Protein AF-A0A833Y3B6-F1 (afdb_monomer_lite)

Foldseek 3Di:
DDDPLCVQQVDDDPNNVVVLVVLVVVLVVQLVVLVVDPDPVSSVLSNLLSLLVNLVVVCSNCVVQVVPADPPDDGPTDDDDPSNVNSNVVNVVVVVVVVVVVVVVVVVVVVVD

Organism: NCBI:txid89673

Sequence (113 aa):
MHFDEKSMFAGDKKGAKSLKEEFRLHFKNISRIMDCVGCDKCRLWGKLQTQGLGTALKILFSEKEIQKLPENSPSKGFQLTRQEIVALLNAFGRLSTSIRELQNFKVLLQHSR

InterPro domains:
  IPR007266 Endoplasmic reticulum oxidoreductin 1 [PF04137] (2-101)
  IPR007266 Endoplasmic reticulum oxidoreductin 1 [PTHR12613] (1-112)
  IPR037192 ERO1-like superfamily [SSF110019] (1-110)

Structure (mmCIF, N/CA/C/O backbone):
data_AF-A0A833Y3B6-F1
#
_entry.id   AF-A0A833Y3B6-F1
#
loop_
_atom_site.group_PDB
_atom_site.id
_atom_site.type_symbol
_atom_site.label_atom_id
_atom_site.label_alt_id
_atom_site.label_comp_id
_atom_site.label_asym_id
_atom_site.label_entity_id
_atom_site.label_seq_id
_atom_site.pdbx_PDB_ins_code
_atom_site.Cartn_x
_atom_site.Cartn_y
_atom_site.Cartn_z
_atom_site.occupancy
_atom_site.B_iso_or_equiv
_atom_site.auth_seq_id
_atom_site.auth_comp_id
_atom_site.auth_asym_id
_atom_site.auth_atom_id
_atom_site.pdbx_PDB_model_num
ATOM 1 N N . MET A 1 1 ? -1.365 24.582 -1.065 1.00 43.25 1 MET A N 1
ATOM 2 C CA . MET A 1 1 ? -0.170 23.890 -1.591 1.00 43.25 1 MET A CA 1
ATOM 3 C C . MET A 1 1 ? -0.656 22.725 -2.430 1.00 43.25 1 MET A C 1
ATOM 5 O O . MET A 1 1 ? -1.119 21.746 -1.862 1.00 43.25 1 MET A O 1
ATOM 9 N N . HIS A 1 2 ? -0.669 22.867 -3.753 1.00 51.78 2 HIS A N 1
ATOM 10 C CA . HIS A 1 2 ? -0.998 21.753 -4.641 1.00 51.78 2 HIS A CA 1
ATOM 11 C C . HIS A 1 2 ? 0.279 20.950 -4.880 1.00 51.78 2 HIS A C 1
ATOM 13 O O . HIS A 1 2 ? 1.296 21.512 -5.275 1.00 51.78 2 HIS A O 1
ATOM 19 N N . PHE A 1 3 ? 0.237 19.664 -4.550 1.00 58.88 3 PHE A N 1
ATOM 20 C CA . PHE A 1 3 ? 1.316 18.731 -4.838 1.00 58.88 3 PHE A CA 1
ATOM 21 C C . PHE A 1 3 ? 1.347 18.483 -6.352 1.00 58.88 3 PHE A C 1
ATOM 23 O O . PHE A 1 3 ? 0.350 18.035 -6.914 1.00 58.88 3 PHE A O 1
ATOM 30 N N . ASP A 1 4 ? 2.454 18.821 -7.019 1.00 65.00 4 ASP A N 1
ATOM 31 C CA . ASP A 1 4 ? 2.618 18.556 -8.451 1.00 65.00 4 ASP A CA 1
ATOM 32 C C . ASP A 1 4 ? 3.138 17.129 -8.660 1.00 65.00 4 ASP A C 1
ATOM 34 O O . ASP A 1 4 ? 4.344 16.872 -8.737 1.00 65.00 4 ASP A O 1
ATOM 38 N N . GLU A 1 5 ? 2.194 16.192 -8.739 1.00 63.94 5 GLU A N 1
ATOM 39 C CA . GLU A 1 5 ? 2.414 14.761 -8.975 1.00 63.94 5 GLU A CA 1
ATOM 40 C C . GLU A 1 5 ? 3.259 14.507 -10.229 1.00 63.94 5 GLU A C 1
ATOM 42 O O . GLU A 1 5 ? 4.079 13.584 -10.260 1.00 63.94 5 GLU A O 1
ATOM 47 N N . LYS A 1 6 ? 3.129 15.363 -11.252 1.00 65.44 6 LYS A N 1
ATOM 48 C CA . LYS A 1 6 ? 3.894 15.221 -12.491 1.00 65.44 6 LYS A CA 1
ATOM 49 C C . LYS A 1 6 ? 5.373 15.489 -12.248 1.00 65.44 6 LYS A C 1
ATOM 51 O O . LYS A 1 6 ? 6.195 14.786 -12.811 1.00 65.44 6 LYS A O 1
ATOM 56 N N . SER A 1 7 ? 5.747 16.408 -11.364 1.00 63.12 7 SER A N 1
ATOM 57 C CA . SER A 1 7 ? 7.167 16.666 -11.077 1.00 63.12 7 SER A CA 1
ATOM 58 C C . SER A 1 7 ? 7.876 15.478 -10.403 1.00 63.12 7 SER A C 1
ATOM 60 O O . SER A 1 7 ? 9.056 15.237 -10.657 1.00 63.12 7 SER A O 1
ATOM 62 N N . MET A 1 8 ? 7.155 14.704 -9.578 1.00 67.12 8 MET A N 1
ATOM 63 C CA . MET A 1 8 ? 7.730 13.591 -8.816 1.00 67.12 8 MET A CA 1
ATOM 64 C C . MET A 1 8 ? 7.690 12.262 -9.586 1.00 67.12 8 MET A C 1
ATOM 66 O O . MET A 1 8 ? 8.625 11.464 -9.479 1.00 67.12 8 MET A O 1
ATOM 70 N N . PHE A 1 9 ? 6.631 12.025 -10.372 1.00 70.56 9 PHE A N 1
ATOM 71 C CA . PHE A 1 9 ? 6.400 10.754 -11.069 1.00 70.56 9 PHE A CA 1
ATOM 72 C C . PHE A 1 9 ? 6.624 10.817 -12.593 1.00 70.56 9 PHE A C 1
ATOM 74 O O . PHE A 1 9 ? 6.869 9.770 -13.202 1.00 70.56 9 PHE A O 1
ATOM 81 N N . ALA A 1 10 ? 6.626 11.999 -13.232 1.00 62.31 10 ALA A N 1
ATOM 82 C CA . ALA A 1 10 ? 6.959 12.113 -14.655 1.00 62.31 10 ALA A CA 1
ATOM 83 C C . ALA A 1 10 ? 8.462 11.885 -14.836 1.00 62.31 10 ALA A C 1
ATOM 85 O O . ALA A 1 10 ? 9.299 12.741 -14.569 1.00 62.31 10 ALA A O 1
ATOM 86 N N . GLY A 1 11 ? 8.815 10.669 -15.251 1.00 56.91 11 GLY A N 1
ATOM 87 C CA . GLY A 1 11 ? 10.184 10.168 -15.206 1.00 56.91 11 GLY A CA 1
ATOM 88 C C . GLY A 1 11 ? 11.187 10.869 -16.123 1.00 56.91 11 GLY A C 1
ATOM 89 O O . GLY A 1 11 ? 11.568 10.284 -17.144 1.00 56.91 11 GLY A O 1
ATOM 90 N N . ASP A 1 12 ? 11.674 12.058 -15.756 1.00 56.56 12 ASP A N 1
ATOM 91 C CA . ASP A 1 12 ? 12.874 12.643 -16.354 1.00 56.56 12 ASP A CA 1
ATOM 92 C C . ASP A 1 12 ? 14.162 12.156 -15.645 1.00 56.56 12 ASP A C 1
ATOM 94 O O . ASP A 1 12 ? 14.634 12.618 -14.605 1.00 56.56 12 ASP A O 1
ATOM 98 N N . LYS A 1 13 ? 14.641 11.060 -16.235 1.00 65.50 13 LYS A N 1
ATOM 99 C CA . LYS A 1 13 ? 16.000 10.541 -16.470 1.00 65.50 13 LYS A CA 1
ATOM 100 C C . LYS A 1 13 ? 17.008 10.256 -15.347 1.00 65.50 13 LYS A C 1
ATOM 102 O O . LYS A 1 13 ? 17.817 9.361 -15.580 1.00 65.50 13 LYS A O 1
ATOM 107 N N . LYS A 1 14 ? 16.960 10.819 -14.134 1.00 62.16 14 LYS A N 1
ATOM 108 C CA . LYS A 1 14 ? 17.788 10.298 -13.002 1.00 62.16 14 LYS A CA 1
ATOM 109 C C . LYS A 1 14 ? 17.123 10.410 -11.633 1.00 62.16 14 LYS A C 1
ATOM 111 O O . LYS A 1 14 ? 17.120 9.425 -10.895 1.00 62.16 14 LYS A O 1
ATOM 116 N N . GLY A 1 15 ? 16.508 11.555 -11.332 1.00 69.12 15 GLY A N 1
ATOM 117 C CA . GLY A 1 15 ? 15.856 11.804 -10.041 1.00 69.12 15 GLY A CA 1
ATOM 118 C C . GLY A 1 15 ? 14.736 10.806 -9.749 1.00 69.12 15 GLY A C 1
ATOM 119 O O . GLY A 1 15 ? 14.785 10.109 -8.743 1.00 69.12 15 GLY A O 1
ATOM 120 N N . ALA A 1 16 ? 13.800 10.627 -10.686 1.00 72.25 16 ALA A N 1
ATOM 121 C CA . ALA A 1 16 ? 12.671 9.707 -10.516 1.00 72.25 16 ALA A CA 1
ATOM 122 C C . ALA A 1 16 ? 13.091 8.232 -10.356 1.00 72.25 16 ALA A C 1
ATOM 124 O O . ALA A 1 16 ? 12.460 7.486 -9.612 1.00 72.25 16 ALA A O 1
ATOM 125 N N . LYS A 1 17 ? 14.175 7.794 -11.017 1.00 76.06 17 LYS A N 1
ATOM 126 C CA . LYS A 1 17 ? 14.685 6.416 -10.879 1.00 76.06 17 LYS A CA 1
ATOM 127 C C . LYS A 1 17 ? 15.337 6.197 -9.513 1.00 76.06 17 LYS A C 1
ATOM 129 O O . LYS A 1 17 ? 15.096 5.165 -8.895 1.00 76.06 17 LYS A O 1
ATOM 134 N N . SER A 1 18 ? 16.128 7.168 -9.051 1.00 80.88 18 SER A N 1
ATOM 135 C CA . SER A 1 18 ? 16.701 7.152 -7.701 1.00 80.88 18 SER A CA 1
ATOM 136 C C . SER A 1 18 ? 15.598 7.150 -6.646 1.00 80.88 18 SER A C 1
ATOM 138 O O . SER A 1 18 ? 15.622 6.331 -5.737 1.00 80.88 18 SER A O 1
ATOM 140 N N . LEU A 1 19 ? 14.589 8.003 -6.820 1.00 81.56 19 LEU A N 1
ATOM 141 C CA . LEU A 1 19 ? 13.469 8.135 -5.899 1.00 81.56 19 LEU A CA 1
ATOM 142 C C . LEU A 1 19 ? 12.609 6.862 -5.848 1.00 81.56 19 LEU A C 1
ATOM 144 O O . LEU A 1 19 ? 12.268 6.394 -4.765 1.00 81.56 19 LEU A O 1
ATOM 148 N N . LYS A 1 20 ? 12.322 6.237 -7.001 1.00 81.75 20 LYS A N 1
ATOM 149 C CA . LYS A 1 20 ? 11.643 4.928 -7.079 1.00 81.75 20 LYS A CA 1
ATOM 150 C C . LYS A 1 20 ? 12.391 3.863 -6.274 1.00 81.75 20 LYS A C 1
ATOM 152 O O . LYS A 1 20 ? 11.766 3.093 -5.545 1.00 81.75 20 LYS A O 1
ATOM 157 N N . GLU A 1 21 ? 13.715 3.815 -6.404 1.00 85.19 21 GLU A N 1
ATOM 158 C CA . GLU A 1 21 ? 14.547 2.847 -5.686 1.00 85.19 21 GLU A CA 1
ATOM 159 C C . GLU A 1 21 ? 14.621 3.146 -4.185 1.00 85.19 21 GLU A C 1
ATOM 161 O O . GLU A 1 21 ? 14.542 2.226 -3.370 1.00 85.19 21 GLU A O 1
ATOM 166 N N . GLU A 1 22 ? 14.688 4.421 -3.813 1.00 87.75 22 GLU A N 1
ATOM 167 C CA . GLU A 1 22 ? 14.665 4.852 -2.420 1.00 87.75 22 GLU A CA 1
ATOM 168 C C . GLU A 1 22 ? 13.344 4.467 -1.740 1.00 87.75 22 GLU A C 1
ATOM 170 O O . GLU A 1 22 ? 13.352 3.816 -0.695 1.00 87.75 22 GLU A O 1
ATOM 175 N N . PHE A 1 23 ? 12.202 4.752 -2.378 1.00 87.12 23 PHE A N 1
ATOM 176 C CA . PHE A 1 23 ? 10.899 4.298 -1.892 1.00 87.12 23 PHE A CA 1
ATOM 177 C C . PHE A 1 23 ? 10.867 2.778 -1.753 1.00 87.12 23 PHE A C 1
ATOM 179 O O . PHE A 1 23 ? 10.484 2.265 -0.703 1.00 8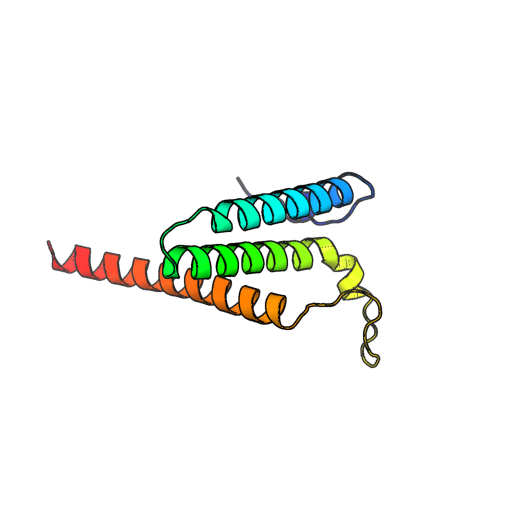7.12 23 PHE A O 1
ATOM 186 N N . ARG A 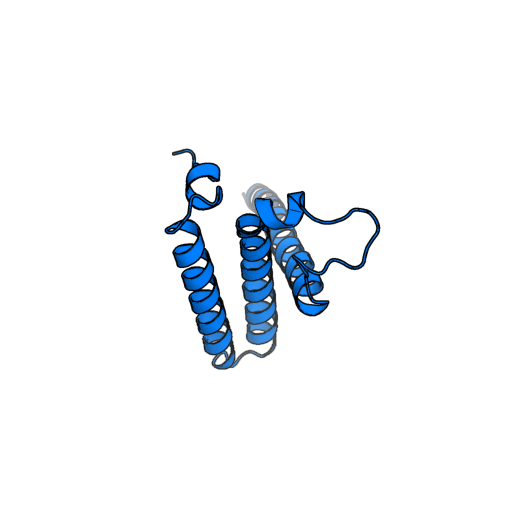1 24 ? 11.315 2.036 -2.772 1.00 87.75 24 ARG A N 1
ATOM 187 C CA . ARG A 1 24 ? 11.368 0.568 -2.718 1.00 87.75 24 ARG A CA 1
ATOM 188 C C . ARG A 1 24 ? 12.173 0.075 -1.510 1.00 87.75 24 ARG A C 1
ATOM 190 O O . ARG A 1 24 ? 11.741 -0.862 -0.833 1.00 87.75 24 ARG A O 1
ATOM 197 N N . LEU A 1 25 ? 13.319 0.696 -1.228 1.00 92.19 25 LEU A N 1
ATOM 198 C CA . LEU A 1 25 ? 14.157 0.359 -0.081 1.00 92.19 25 LEU A CA 1
ATOM 199 C C . LEU A 1 25 ? 13.457 0.684 1.245 1.00 92.19 25 LEU A C 1
ATOM 201 O O . LEU A 1 25 ? 13.432 -0.166 2.137 1.00 92.19 25 LEU A O 1
ATOM 205 N N . HIS A 1 26 ? 12.827 1.853 1.354 1.00 93.31 26 HIS A N 1
ATOM 206 C CA . HIS A 1 26 ? 12.061 2.249 2.538 1.00 93.31 26 HIS A CA 1
ATOM 207 C C . HIS A 1 26 ? 10.904 1.292 2.814 1.00 93.31 26 HIS A C 1
ATOM 209 O O . HIS A 1 26 ? 10.785 0.795 3.929 1.00 93.31 26 HIS A O 1
ATOM 215 N N . PHE A 1 27 ? 10.108 0.926 1.806 1.00 91.00 27 PHE A N 1
ATOM 216 C CA . PHE A 1 27 ? 9.026 -0.052 1.977 1.00 91.00 27 PHE A CA 1
ATOM 217 C C . PHE A 1 27 ? 9.544 -1.438 2.378 1.00 91.00 27 PHE A C 1
ATOM 219 O O . PHE A 1 27 ? 8.923 -2.108 3.205 1.00 91.00 27 PHE A O 1
ATOM 226 N N . LYS A 1 28 ? 10.709 -1.859 1.867 1.00 90.94 28 LYS A N 1
ATOM 227 C CA . LYS A 1 28 ? 11.367 -3.097 2.312 1.00 90.94 28 LYS A CA 1
ATOM 228 C C . LYS A 1 28 ? 11.789 -3.015 3.783 1.00 90.94 28 LYS A C 1
ATOM 230 O O . LYS A 1 28 ? 11.615 -3.986 4.517 1.00 90.94 28 LYS A O 1
ATOM 235 N N . ASN A 1 29 ? 12.312 -1.873 4.222 1.00 95.19 29 ASN A N 1
ATOM 236 C CA . ASN A 1 29 ? 12.698 -1.651 5.616 1.00 95.19 29 ASN A CA 1
ATOM 237 C C . ASN A 1 29 ? 11.479 -1.603 6.542 1.00 95.19 29 ASN A C 1
ATOM 239 O O . ASN A 1 29 ? 11.483 -2.255 7.581 1.00 95.19 29 ASN A O 1
ATOM 243 N N . ILE A 1 30 ? 10.403 -0.930 6.135 1.00 94.88 30 ILE A N 1
ATOM 244 C CA . ILE A 1 30 ? 9.139 -0.914 6.877 1.00 94.88 30 ILE A CA 1
ATOM 245 C C . ILE A 1 30 ? 8.579 -2.335 7.002 1.00 94.88 30 ILE A C 1
ATOM 247 O O . ILE A 1 30 ? 8.175 -2.741 8.088 1.00 94.88 30 ILE A O 1
ATOM 251 N N . SER A 1 31 ? 8.609 -3.131 5.929 1.00 91.50 31 SER A N 1
ATOM 252 C CA . SER A 1 31 ? 8.152 -4.526 5.975 1.00 91.50 31 SER A CA 1
ATOM 253 C C . SER A 1 31 ? 8.944 -5.371 6.983 1.00 91.50 31 SER A C 1
ATOM 255 O O . SER A 1 31 ? 8.345 -6.175 7.696 1.00 91.50 31 SER A O 1
ATOM 257 N N . ARG A 1 32 ? 10.261 -5.137 7.106 1.00 95.19 32 ARG A N 1
ATOM 258 C CA . ARG A 1 32 ? 11.111 -5.763 8.136 1.00 95.19 32 ARG A CA 1
ATOM 259 C C . ARG A 1 32 ? 10.777 -5.279 9.544 1.00 95.19 32 ARG A C 1
ATOM 261 O O . ARG A 1 32 ? 10.759 -6.081 10.464 1.00 95.19 32 ARG A O 1
ATOM 268 N N . ILE A 1 33 ? 10.475 -3.994 9.725 1.00 97.25 33 ILE A N 1
ATOM 269 C CA . ILE A 1 33 ? 10.019 -3.469 11.022 1.00 97.25 33 ILE A CA 1
ATOM 270 C C . ILE A 1 33 ? 8.716 -4.159 11.447 1.00 97.25 33 ILE A C 1
ATOM 272 O O . ILE A 1 33 ? 8.548 -4.493 12.618 1.00 97.25 33 ILE A O 1
ATOM 276 N N . MET A 1 34 ? 7.815 -4.446 10.501 1.00 96.38 34 MET A N 1
ATOM 277 C CA . MET A 1 34 ? 6.578 -5.173 10.804 1.00 96.38 34 MET A CA 1
ATOM 278 C C . MET A 1 34 ? 6.834 -6.591 11.336 1.00 96.38 34 MET A C 1
ATOM 280 O O . MET A 1 34 ? 6.018 -7.089 12.107 1.00 96.38 34 MET A O 1
ATOM 284 N N . ASP A 1 35 ? 7.963 -7.232 11.009 1.00 96.62 35 ASP A N 1
ATOM 285 C CA . ASP A 1 35 ? 8.341 -8.530 11.595 1.00 96.62 35 ASP A CA 1
ATOM 286 C C . ASP A 1 35 ? 8.597 -8.463 13.106 1.00 96.62 35 ASP A C 1
ATOM 288 O O . ASP A 1 35 ? 8.478 -9.474 13.796 1.00 96.62 35 ASP A O 1
ATOM 292 N N . CYS A 1 36 ? 8.880 -7.275 13.643 1.00 98.00 36 CYS A N 1
ATOM 293 C CA . CYS A 1 36 ? 9.081 -7.051 15.072 1.00 98.00 36 CYS A CA 1
ATOM 294 C C . CYS A 1 36 ? 7.771 -6.776 15.833 1.00 98.00 36 CYS A C 1
ATOM 296 O O . CYS A 1 36 ? 7.777 -6.689 17.059 1.00 98.00 36 CYS A O 1
ATOM 298 N N . VAL A 1 37 ? 6.634 -6.636 15.144 1.00 98.00 37 VAL A N 1
ATOM 299 C CA . VAL A 1 37 ? 5.342 -6.346 15.785 1.00 98.00 37 VAL A CA 1
ATOM 300 C C . VAL A 1 37 ? 4.794 -7.616 16.435 1.00 98.00 37 VAL A C 1
ATOM 302 O O . VAL A 1 37 ? 4.497 -8.580 15.732 1.00 98.00 37 VAL A O 1
ATOM 305 N N . GLY A 1 38 ? 4.648 -7.630 17.763 1.00 97.94 38 GLY A N 1
ATOM 306 C CA . GLY A 1 38 ? 4.208 -8.813 18.525 1.00 97.94 38 GLY A CA 1
ATOM 307 C C . GLY A 1 38 ? 2.719 -9.167 18.401 1.00 97.94 38 GLY A C 1
ATOM 308 O O . GLY A 1 38 ? 2.327 -10.284 18.706 1.00 97.94 38 GLY A O 1
ATOM 309 N N . CYS A 1 39 ? 1.880 -8.239 17.936 1.00 98.19 39 CYS A N 1
ATOM 310 C CA . CYS A 1 39 ? 0.465 -8.491 17.660 1.00 98.19 39 CYS A CA 1
ATOM 311 C C . CYS A 1 39 ? 0.291 -9.079 16.250 1.00 98.19 39 CYS A C 1
ATOM 313 O O . CYS A 1 39 ? 0.532 -8.379 15.265 1.00 98.19 39 CYS A O 1
ATOM 315 N N . ASP A 1 40 ? -0.203 -10.315 16.134 1.00 97.94 40 ASP A N 1
ATOM 316 C CA . ASP A 1 40 ? -0.333 -11.015 14.844 1.00 97.94 40 ASP A CA 1
ATOM 317 C C . ASP A 1 40 ? -1.247 -10.296 13.849 1.00 97.94 40 ASP A C 1
ATOM 319 O O . ASP A 1 40 ? -0.895 -10.111 12.683 1.00 97.94 40 ASP A O 1
ATOM 323 N N . LYS A 1 41 ? -2.413 -9.819 14.308 1.00 97.56 41 LYS A N 1
ATOM 324 C CA . LYS A 1 41 ? -3.335 -9.050 13.455 1.00 97.56 41 LYS A CA 1
ATOM 325 C C . LYS A 1 41 ? -2.687 -7.747 12.985 1.00 97.56 41 LYS A C 1
ATOM 327 O O . LYS A 1 41 ? -2.812 -7.385 11.819 1.00 97.56 41 LYS A O 1
ATOM 332 N N . CYS A 1 42 ? -1.976 -7.062 13.876 1.00 97.88 42 CYS A N 1
ATOM 333 C CA . CYS A 1 42 ? -1.307 -5.798 13.591 1.00 97.88 42 CYS A CA 1
ATOM 334 C C . CYS A 1 42 ? -0.163 -5.998 12.591 1.00 97.88 42 CYS A C 1
ATOM 336 O O . CYS A 1 42 ? -0.045 -5.242 11.633 1.00 97.88 42 CYS A O 1
ATOM 338 N N . ARG A 1 43 ? 0.631 -7.061 12.767 1.00 98.06 43 ARG A N 1
ATOM 339 C CA . ARG A 1 43 ? 1.681 -7.479 11.834 1.00 98.06 43 ARG A CA 1
ATOM 340 C C . ARG A 1 43 ? 1.103 -7.790 10.456 1.00 98.06 43 ARG A C 1
ATOM 342 O O . ARG A 1 43 ? 1.611 -7.284 9.459 1.00 98.06 43 ARG A O 1
ATOM 349 N N . LEU A 1 44 ? 0.034 -8.588 10.396 1.00 97.06 44 LEU A N 1
ATOM 350 C CA . LEU A 1 44 ? -0.626 -8.964 9.145 1.00 97.06 44 LEU A CA 1
ATOM 351 C C . LEU A 1 44 ? -1.119 -7.729 8.381 1.00 97.06 44 LEU A C 1
ATOM 353 O O . LEU A 1 44 ? -0.748 -7.530 7.224 1.00 97.06 44 LEU A O 1
ATOM 357 N N . TRP A 1 45 ? -1.926 -6.885 9.028 1.00 97.56 45 TRP A N 1
ATOM 358 C CA . TRP A 1 45 ? -2.476 -5.686 8.394 1.00 97.56 45 TRP A CA 1
ATOM 359 C C . TRP A 1 45 ? -1.401 -4.642 8.095 1.00 97.56 45 TRP A C 1
ATOM 361 O O . TRP A 1 45 ? -1.436 -4.040 7.025 1.00 97.56 45 TRP A O 1
ATOM 371 N N . GLY A 1 46 ? -0.406 -4.490 8.970 1.00 97.44 46 GLY A N 1
ATOM 372 C CA . GLY A 1 46 ? 0.734 -3.604 8.755 1.00 97.44 46 GLY A CA 1
ATOM 373 C C . GLY A 1 46 ? 1.537 -3.998 7.517 1.00 97.44 46 GLY A C 1
ATOM 374 O O . GLY A 1 46 ? 1.806 -3.153 6.661 1.00 97.44 46 GLY A O 1
ATOM 375 N N . LYS A 1 47 ? 1.851 -5.288 7.341 1.00 97.38 47 LYS A N 1
ATOM 376 C CA . LYS A 1 47 ? 2.508 -5.781 6.119 1.00 97.38 47 LYS A CA 1
ATOM 377 C C . LYS A 1 47 ? 1.632 -5.612 4.882 1.00 97.38 47 LYS A C 1
ATOM 379 O O . LYS A 1 47 ? 2.114 -5.135 3.858 1.00 97.38 47 LYS A O 1
ATOM 384 N N . LEU A 1 48 ? 0.350 -5.957 4.981 1.00 97.50 48 LEU A N 1
ATOM 385 C CA . LEU A 1 48 ? -0.580 -5.864 3.860 1.00 97.50 48 LEU A CA 1
ATOM 386 C C . LEU A 1 48 ? -0.739 -4.413 3.374 1.00 97.50 48 LEU A C 1
ATOM 388 O O . LEU A 1 48 ? -0.651 -4.151 2.176 1.00 97.50 48 LEU A O 1
ATOM 392 N N . GLN A 1 49 ? -0.932 -3.459 4.288 1.00 97.00 49 GLN A N 1
ATOM 393 C CA . GLN A 1 49 ? -1.132 -2.051 3.940 1.00 97.00 49 GLN A CA 1
ATOM 394 C C . GLN A 1 49 ? 0.150 -1.407 3.406 1.00 97.00 49 GLN A C 1
ATOM 396 O O . GLN A 1 49 ? 0.096 -0.660 2.430 1.00 97.00 49 GLN A O 1
ATOM 401 N N . THR A 1 50 ? 1.307 -1.731 3.990 1.00 96.25 50 THR A N 1
ATOM 402 C CA . THR A 1 50 ? 2.602 -1.209 3.520 1.00 96.25 50 THR A CA 1
ATOM 403 C C . THR A 1 50 ? 2.969 -1.760 2.143 1.00 96.25 50 THR A C 1
ATOM 405 O O . THR A 1 50 ? 3.402 -0.995 1.283 1.00 96.25 50 THR A O 1
ATOM 408 N N . GLN A 1 51 ? 2.716 -3.046 1.876 1.00 96.38 51 GLN A N 1
ATOM 409 C CA . GLN A 1 51 ? 2.874 -3.624 0.539 1.00 96.38 51 GLN A CA 1
ATOM 410 C C . GLN A 1 51 ? 1.893 -3.018 -0.471 1.00 96.38 51 GLN A C 1
ATOM 412 O O . GLN A 1 51 ? 2.287 -2.730 -1.602 1.00 96.38 51 GLN A O 1
ATOM 417 N N . GLY A 1 52 ? 0.635 -2.791 -0.083 1.00 96.88 52 GLY A N 1
ATOM 418 C CA . GLY A 1 52 ? -0.361 -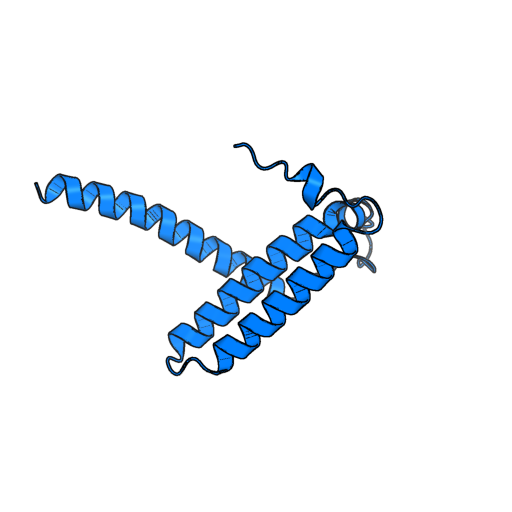2.159 -0.949 1.00 96.88 52 GLY A CA 1
ATOM 419 C C . GLY A 1 52 ? 0.032 -0.735 -1.341 1.00 96.88 52 GLY A C 1
ATOM 420 O O . GLY A 1 52 ? -0.003 -0.392 -2.522 1.00 96.88 52 GLY A O 1
ATOM 421 N N . LEU A 1 53 ? 0.507 0.065 -0.382 1.00 95.81 53 LEU A N 1
ATOM 422 C CA . LEU A 1 53 ? 1.006 1.416 -0.647 1.00 95.81 53 LEU A CA 1
ATOM 423 C C . LEU A 1 53 ? 2.262 1.407 -1.534 1.00 95.81 53 LEU A C 1
ATOM 425 O O . LEU A 1 53 ? 2.343 2.170 -2.496 1.00 95.81 53 LEU A O 1
ATOM 429 N N . GLY A 1 54 ? 3.211 0.502 -1.273 1.00 94.19 54 GLY A N 1
ATOM 430 C CA . GLY A 1 54 ? 4.383 0.322 -2.132 1.00 94.19 54 GLY A CA 1
ATOM 431 C C . GLY A 1 54 ? 4.008 -0.097 -3.560 1.00 94.19 54 GLY A C 1
ATOM 432 O O . GLY A 1 54 ? 4.604 0.379 -4.523 1.00 94.19 54 GLY A O 1
ATOM 433 N N . THR A 1 55 ? 2.971 -0.927 -3.711 1.00 95.00 55 THR A N 1
ATOM 434 C CA . THR A 1 55 ? 2.423 -1.329 -5.017 1.00 95.00 55 THR A CA 1
ATOM 435 C C . THR A 1 55 ? 1.786 -0.143 -5.745 1.00 95.00 55 THR A C 1
ATOM 437 O O . THR A 1 55 ? 2.017 0.029 -6.940 1.00 95.00 55 THR A O 1
ATOM 440 N N . ALA A 1 56 ? 1.040 0.712 -5.038 1.00 93.81 56 ALA A N 1
ATOM 441 C CA . ALA A 1 56 ? 0.467 1.928 -5.615 1.00 93.81 56 ALA A CA 1
ATOM 442 C C . ALA A 1 56 ? 1.564 2.861 -6.153 1.00 93.81 56 ALA A C 1
ATOM 444 O O . ALA A 1 56 ? 1.502 3.300 -7.299 1.00 93.81 56 ALA A O 1
ATOM 445 N N . LEU A 1 57 ? 2.626 3.084 -5.374 1.00 90.62 57 LEU A N 1
ATOM 446 C CA . LEU A 1 57 ? 3.772 3.879 -5.822 1.00 90.62 57 LEU A CA 1
ATOM 447 C C . LEU A 1 57 ? 4.511 3.215 -6.989 1.00 90.62 57 LEU A C 1
ATOM 449 O O . LEU A 1 57 ? 4.889 3.898 -7.937 1.00 90.62 57 LEU A O 1
ATOM 453 N N . LYS A 1 58 ? 4.671 1.884 -6.979 1.00 89.44 58 LYS A N 1
ATOM 454 C CA . LYS A 1 58 ? 5.238 1.133 -8.111 1.00 89.44 58 LYS A CA 1
ATOM 455 C C . LYS A 1 58 ? 4.460 1.406 -9.402 1.00 89.44 58 LYS A C 1
ATOM 457 O O . LYS A 1 58 ? 5.099 1.600 -10.434 1.00 89.44 58 LYS A O 1
ATOM 462 N N . ILE A 1 59 ? 3.125 1.441 -9.352 1.00 90.06 59 ILE A N 1
ATOM 463 C CA . ILE A 1 59 ? 2.266 1.783 -10.498 1.00 90.06 59 ILE A CA 1
ATOM 464 C C . ILE A 1 59 ? 2.518 3.230 -10.943 1.00 90.06 59 ILE A C 1
ATOM 466 O O . ILE A 1 59 ? 2.833 3.449 -12.111 1.00 90.06 59 ILE A O 1
ATOM 470 N N . LEU A 1 60 ? 2.464 4.195 -10.017 1.00 87.25 60 LEU A N 1
ATOM 471 C CA . LEU A 1 60 ? 2.650 5.624 -10.315 1.00 87.25 60 LEU A CA 1
ATOM 472 C C . LEU A 1 60 ? 4.019 5.921 -10.953 1.00 87.25 60 LEU A C 1
ATOM 474 O O . LEU A 1 60 ? 4.104 6.646 -11.938 1.00 87.25 60 LEU A O 1
ATOM 478 N N . PHE A 1 61 ? 5.092 5.286 -10.473 1.00 84.44 61 PHE A N 1
ATOM 479 C CA . PHE A 1 61 ? 6.437 5.420 -11.050 1.00 84.44 61 PHE A CA 1
ATOM 480 C C . PHE A 1 61 ? 6.656 4.641 -12.358 1.00 84.44 61 PHE A C 1
ATOM 482 O O . PHE A 1 61 ? 7.759 4.675 -12.911 1.00 84.44 61 PHE A O 1
ATOM 489 N N . SER A 1 62 ? 5.666 3.884 -12.833 1.00 84.69 62 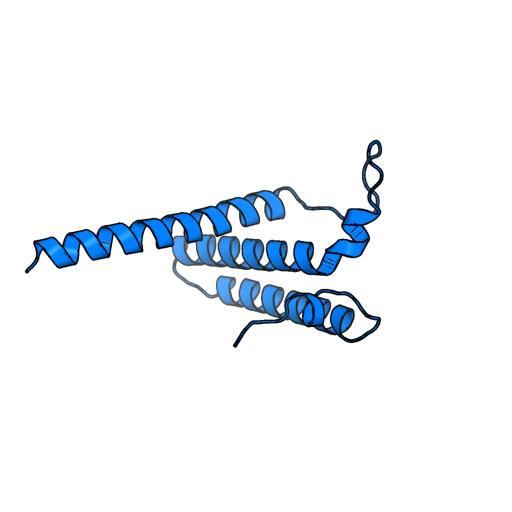SER A N 1
ATOM 490 C CA . SER A 1 62 ? 5.789 3.035 -14.026 1.00 84.69 62 SER A CA 1
ATOM 491 C C . SER A 1 62 ? 4.843 3.460 -15.151 1.00 84.69 62 SER A C 1
ATOM 493 O O . SER A 1 62 ? 4.667 2.710 -16.104 1.00 84.69 62 SER A O 1
ATOM 495 N N . GLU A 1 63 ? 4.283 4.672 -15.104 1.00 82.44 63 GLU A N 1
ATOM 496 C CA . GLU A 1 63 ? 3.345 5.195 -16.111 1.00 82.44 63 GLU A CA 1
ATOM 497 C C . GLU A 1 63 ? 3.859 5.021 -17.556 1.00 82.44 63 GLU A C 1
ATOM 499 O O . GLU A 1 63 ? 3.167 4.463 -18.406 1.00 82.44 63 GLU A O 1
ATOM 504 N N . LYS A 1 64 ? 5.119 5.396 -17.825 1.00 79.06 64 LYS A N 1
ATOM 505 C CA . LYS A 1 64 ? 5.750 5.243 -19.153 1.00 79.06 64 LYS A CA 1
ATOM 506 C C . LYS A 1 64 ? 5.929 3.784 -19.584 1.00 79.06 64 LYS A C 1
ATOM 508 O O . LYS A 1 64 ? 5.973 3.506 -20.778 1.00 79.06 64 LYS A O 1
ATOM 513 N N . GLU A 1 65 ? 6.118 2.871 -18.633 1.00 81.75 65 GLU A N 1
ATOM 514 C CA . GLU A 1 65 ? 6.251 1.432 -18.898 1.00 81.75 65 GLU A CA 1
ATOM 515 C C . GLU A 1 65 ? 4.874 0.825 -19.190 1.00 81.75 65 GLU A C 1
ATOM 517 O O . GLU A 1 65 ? 4.751 0.006 -20.095 1.00 81.75 65 GLU A O 1
ATOM 522 N N . ILE A 1 66 ? 3.844 1.284 -18.471 1.00 84.06 66 ILE A N 1
ATOM 523 C CA . ILE A 1 66 ? 2.448 0.866 -18.621 1.00 84.06 66 ILE A CA 1
ATOM 524 C C . ILE A 1 66 ? 1.878 1.329 -19.970 1.00 84.06 66 ILE A C 1
ATOM 526 O O . ILE A 1 66 ? 1.283 0.527 -20.679 1.00 84.06 66 ILE A O 1
ATOM 530 N N . GLN A 1 67 ? 2.124 2.579 -20.379 1.00 83.38 67 GLN A N 1
ATOM 531 C CA . GLN A 1 67 ? 1.683 3.111 -21.681 1.00 83.38 67 GLN A CA 1
ATOM 532 C C . GLN A 1 67 ? 2.286 2.371 -22.888 1.00 83.38 67 GLN A C 1
ATOM 534 O O . GLN A 1 67 ? 1.750 2.443 -23.987 1.00 83.38 67 GLN A O 1
ATOM 539 N N . LYS A 1 68 ? 3.414 1.677 -22.700 1.00 82.38 68 LYS A N 1
ATOM 540 C CA . LYS A 1 68 ? 4.104 0.907 -23.748 1.00 82.38 68 LYS A CA 1
ATOM 541 C C . LYS A 1 68 ? 3.758 -0.583 -23.723 1.00 82.38 68 LYS A C 1
ATOM 543 O O . LYS A 1 68 ? 4.411 -1.364 -24.417 1.00 82.38 68 LYS A O 1
ATOM 548 N N . LEU A 1 69 ? 2.800 -0.999 -22.894 1.00 82.56 69 LEU A N 1
ATOM 549 C CA . LEU A 1 69 ? 2.400 -2.398 -22.817 1.00 82.56 69 LEU A CA 1
ATOM 550 C C . LEU A 1 69 ? 1.702 -2.829 -24.117 1.00 82.56 69 LEU A C 1
ATOM 552 O O . LEU A 1 69 ? 0.845 -2.102 -24.616 1.00 82.56 69 LEU A O 1
ATOM 556 N N . PRO A 1 70 ? 2.045 -4.004 -24.671 1.00 80.56 70 PRO A N 1
ATOM 557 C CA . PRO A 1 70 ? 1.332 -4.547 -25.820 1.00 80.56 70 PRO A CA 1
ATOM 558 C C . PRO A 1 70 ? -0.087 -4.969 -25.410 1.00 80.56 70 PRO A C 1
ATOM 560 O O . PRO A 1 70 ? -0.250 -5.678 -24.421 1.00 80.56 70 PRO A O 1
ATOM 563 N N . GLU A 1 71 ? -1.105 -4.582 -26.186 1.00 74.88 71 GLU A N 1
ATOM 564 C CA . GLU A 1 71 ? -2.518 -4.858 -25.862 1.00 74.88 71 GLU A CA 1
ATOM 565 C C . GLU A 1 71 ? -2.863 -6.358 -25.843 1.00 74.88 71 GLU A C 1
ATOM 567 O O . GLU A 1 71 ? -3.694 -6.791 -25.052 1.00 74.88 71 GLU A O 1
ATOM 572 N N . ASN A 1 72 ? -2.192 -7.167 -26.675 1.00 69.62 72 ASN A N 1
ATOM 573 C CA . ASN A 1 72 ? -2.566 -8.563 -26.942 1.00 69.62 72 ASN A CA 1
ATOM 574 C C . ASN A 1 72 ? -1.410 -9.561 -26.741 1.00 69.62 72 ASN A C 1
ATOM 576 O O . ASN A 1 72 ? -1.296 -10.554 -27.458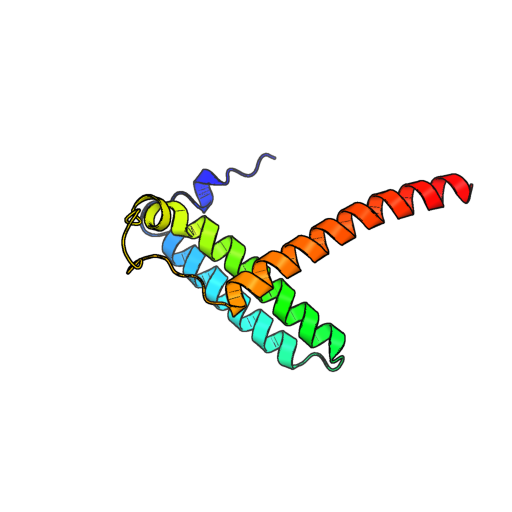 1.00 69.62 72 ASN A O 1
ATOM 580 N N . SER A 1 73 ? -0.489 -9.309 -25.809 1.00 59.84 73 SER A N 1
ATOM 581 C CA . SER A 1 73 ? 0.607 -10.247 -25.523 1.00 59.84 73 SER A CA 1
ATOM 582 C C . SER A 1 73 ? 0.940 -10.301 -24.040 1.00 59.84 73 SER A C 1
ATOM 584 O O . SER A 1 73 ? 0.810 -9.285 -23.360 1.00 59.84 73 SER A O 1
ATOM 586 N N . PRO A 1 74 ? 1.407 -11.456 -23.521 1.00 65.25 74 PRO A N 1
ATOM 587 C CA . PRO A 1 74 ? 1.862 -11.547 -22.142 1.00 65.25 74 PRO A CA 1
ATOM 588 C C . PRO A 1 74 ? 2.996 -10.536 -21.924 1.00 65.25 74 PRO A C 1
ATOM 590 O O . PRO A 1 74 ? 4.094 -10.664 -22.470 1.00 65.25 74 PRO A O 1
ATOM 593 N N . SER A 1 75 ? 2.684 -9.484 -21.168 1.00 62.50 75 SER A N 1
ATOM 594 C CA . SER A 1 75 ? 3.536 -8.323 -20.932 1.00 62.50 75 SER A CA 1
ATOM 595 C C . SER A 1 75 ? 4.921 -8.735 -20.436 1.00 62.50 75 SER A C 1
ATOM 597 O O . SER A 1 75 ? 5.046 -9.225 -19.321 1.00 62.50 75 SER A O 1
ATOM 599 N N . LYS A 1 76 ? 5.988 -8.491 -21.209 1.00 66.25 76 LYS A N 1
ATOM 600 C CA . LYS A 1 76 ? 7.383 -8.624 -20.722 1.00 66.25 76 LYS A CA 1
ATOM 601 C C . LYS A 1 76 ? 7.866 -7.416 -19.903 1.00 66.25 76 LYS A C 1
ATOM 603 O O . LYS A 1 76 ? 8.971 -7.449 -19.374 1.00 66.25 76 LYS A O 1
ATOM 608 N N . GLY A 1 77 ? 7.071 -6.346 -19.846 1.00 76.88 77 GLY A N 1
ATOM 609 C CA . GLY A 1 77 ? 7.401 -5.107 -19.141 1.00 76.88 77 GLY A CA 1
ATOM 610 C C . GLY A 1 77 ? 6.878 -5.090 -17.705 1.00 76.88 77 GLY A C 1
ATOM 611 O O . GLY A 1 77 ? 7.307 -5.864 -16.854 1.00 76.88 77 GLY A O 1
ATOM 612 N N . PHE A 1 78 ? 5.943 -4.181 -17.437 1.00 87.38 78 PHE A N 1
ATOM 613 C CA . PHE A 1 78 ? 5.339 -4.006 -16.121 1.00 87.38 78 PHE A CA 1
ATOM 614 C C . PHE A 1 78 ? 4.450 -5.199 -15.735 1.00 87.38 78 PHE A C 1
ATOM 616 O O . PHE A 1 78 ? 3.554 -5.584 -16.486 1.00 87.38 78 PHE A O 1
ATOM 623 N N . GLN A 1 79 ? 4.683 -5.763 -14.547 1.00 88.88 79 GLN A N 1
ATOM 624 C CA . GLN A 1 79 ? 3.897 -6.866 -13.995 1.00 88.88 79 GLN A CA 1
ATOM 625 C C . GLN A 1 79 ? 3.606 -6.647 -12.507 1.00 88.88 79 GLN A C 1
ATOM 627 O O . GLN A 1 79 ? 4.421 -6.091 -11.758 1.00 88.88 79 GLN A O 1
ATOM 632 N N . LEU A 1 80 ? 2.445 -7.137 -12.077 1.00 92.56 80 LEU A N 1
ATOM 633 C CA . LEU A 1 80 ? 2.047 -7.224 -10.677 1.00 92.56 80 LEU A CA 1
ATOM 634 C C . LEU A 1 80 ? 1.816 -8.689 -10.317 1.00 92.56 80 LEU A C 1
ATOM 636 O O . LEU A 1 80 ? 1.111 -9.419 -11.011 1.00 92.56 80 LEU A O 1
ATOM 640 N N . THR A 1 81 ? 2.407 -9.114 -9.211 1.00 94.94 81 THR A N 1
ATOM 641 C CA . THR A 1 81 ? 2.157 -10.428 -8.625 1.00 94.94 81 THR A CA 1
ATOM 642 C C . THR A 1 81 ? 0.763 -10.483 -8.001 1.00 94.94 81 THR A C 1
ATOM 644 O O . THR A 1 81 ? 0.183 -9.463 -7.622 1.00 94.94 81 THR A O 1
ATOM 647 N N . ARG A 1 82 ? 0.234 -11.697 -7.799 1.00 96.19 82 ARG A N 1
ATOM 648 C CA . ARG A 1 82 ? -1.029 -11.902 -7.067 1.00 96.19 82 ARG A CA 1
ATOM 649 C C . ARG A 1 82 ? -1.017 -11.212 -5.699 1.00 96.19 82 ARG A C 1
ATOM 651 O O . ARG A 1 82 ? -2.014 -10.614 -5.312 1.00 96.19 82 ARG A O 1
ATOM 658 N N . GLN A 1 83 ? 0.100 -11.299 -4.977 1.00 96.50 83 GLN A N 1
ATOM 659 C CA . GLN A 1 83 ? 0.238 -10.690 -3.653 1.00 96.50 83 GLN A CA 1
ATOM 660 C C . GLN A 1 83 ? 0.168 -9.162 -3.722 1.00 96.50 83 GLN A C 1
ATOM 662 O O . GLN A 1 83 ? -0.544 -8.564 -2.924 1.00 96.50 83 GLN A O 1
ATOM 667 N N . GLU A 1 84 ? 0.838 -8.539 -4.696 1.00 96.44 84 GLU A N 1
ATOM 668 C CA . GLU A 1 84 ? 0.756 -7.090 -4.925 1.00 96.44 84 GLU A CA 1
ATOM 669 C C . GLU A 1 84 ? -0.678 -6.646 -5.244 1.00 96.44 84 GLU A C 1
ATOM 671 O O . GLU A 1 84 ? -1.155 -5.676 -4.662 1.00 96.44 84 GLU A O 1
ATOM 676 N N . ILE A 1 85 ? -1.402 -7.384 -6.094 1.00 97.88 85 ILE A N 1
ATOM 677 C CA . ILE A 1 85 ? -2.801 -7.073 -6.439 1.00 97.88 85 ILE A CA 1
ATOM 678 C C . ILE A 1 85 ? -3.704 -7.166 -5.202 1.00 97.88 85 ILE A C 1
ATOM 680 O O . ILE A 1 85 ? -4.472 -6.245 -4.915 1.00 97.88 85 ILE A O 1
ATOM 684 N N . VAL A 1 86 ? -3.600 -8.262 -4.443 1.00 98.00 86 VAL A N 1
ATOM 685 C CA . VAL A 1 86 ? -4.390 -8.466 -3.220 1.00 98.00 86 VAL A CA 1
ATOM 686 C C . VAL A 1 86 ? -4.083 -7.378 -2.194 1.00 98.00 86 VAL A C 1
ATOM 688 O O . VAL A 1 86 ? -5.012 -6.808 -1.620 1.00 98.00 86 VAL A O 1
ATOM 691 N N . ALA A 1 87 ? -2.804 -7.063 -1.980 1.00 98.00 87 ALA A N 1
ATOM 692 C CA . ALA A 1 87 ? -2.380 -6.033 -1.042 1.00 98.00 87 ALA A CA 1
ATOM 693 C C . ALA A 1 87 ? -2.883 -4.645 -1.456 1.00 98.00 87 ALA A C 1
ATOM 695 O O . ALA A 1 87 ? -3.402 -3.920 -0.612 1.00 98.00 87 ALA A O 1
ATOM 696 N N . LEU A 1 88 ? -2.796 -4.294 -2.743 1.00 98.38 88 LEU A N 1
ATOM 697 C CA . LEU A 1 88 ? -3.267 -3.015 -3.276 1.00 98.38 88 LEU A CA 1
ATOM 698 C C . LEU A 1 88 ? -4.767 -2.811 -3.024 1.00 98.38 88 LEU A C 1
ATOM 700 O O . LEU A 1 88 ? -5.163 -1.804 -2.435 1.00 98.38 88 LEU A O 1
ATOM 704 N N . LEU A 1 89 ? -5.594 -3.786 -3.415 1.00 98.50 89 LEU A N 1
ATOM 705 C CA . LEU A 1 89 ? -7.048 -3.703 -3.250 1.00 98.50 89 LEU A CA 1
ATOM 706 C C . LEU A 1 89 ? -7.456 -3.677 -1.775 1.00 98.50 89 LEU A C 1
ATOM 708 O O . LEU A 1 89 ? -8.299 -2.873 -1.379 1.00 98.50 89 LEU A O 1
ATOM 712 N N . ASN A 1 90 ? -6.838 -4.515 -0.938 1.00 98.25 90 ASN A N 1
ATOM 713 C CA . ASN A 1 90 ? -7.151 -4.545 0.489 1.00 98.25 90 ASN A CA 1
ATOM 714 C C . ASN A 1 90 ? -6.694 -3.266 1.202 1.00 98.25 90 ASN A C 1
ATOM 716 O O . ASN A 1 90 ? -7.436 -2.735 2.027 1.00 98.25 90 ASN A O 1
ATOM 720 N N . ALA A 1 91 ? -5.510 -2.737 0.881 1.00 98.00 91 ALA A N 1
ATOM 721 C CA . ALA A 1 91 ? -5.022 -1.486 1.455 1.00 98.00 91 ALA A CA 1
ATOM 722 C C . ALA A 1 91 ? -5.954 -0.317 1.107 1.00 98.00 91 ALA A C 1
ATOM 724 O O . ALA A 1 91 ? -6.365 0.427 2.000 1.00 98.00 91 ALA A O 1
ATOM 725 N N . PHE A 1 92 ? -6.362 -0.211 -0.162 1.00 98.25 92 PHE A N 1
ATOM 726 C CA . PHE A 1 92 ? -7.339 0.786 -0.594 1.00 98.25 92 PHE A CA 1
ATOM 727 C C . PHE A 1 92 ? -8.700 0.593 0.092 1.00 98.25 92 PHE A C 1
ATOM 729 O O . PHE A 1 92 ? -9.288 1.553 0.587 1.00 98.25 92 PHE A O 1
ATOM 736 N N . GLY A 1 93 ? -9.170 -0.650 0.220 1.00 98.25 93 GLY A N 1
ATOM 737 C CA . GLY A 1 93 ? -10.401 -0.979 0.940 1.00 98.25 93 GLY A CA 1
ATOM 738 C C . GLY A 1 93 ? -10.372 -0.569 2.417 1.00 98.25 93 GLY A C 1
ATOM 739 O O . GLY A 1 93 ? -11.376 -0.089 2.945 1.00 98.25 93 GLY A O 1
ATOM 740 N N . ARG A 1 94 ? -9.223 -0.689 3.098 1.00 97.56 94 ARG A N 1
ATOM 741 C CA . ARG A 1 94 ? -9.045 -0.186 4.472 1.00 97.56 94 ARG A CA 1
ATOM 742 C C . ARG A 1 94 ? -9.136 1.335 4.540 1.00 97.56 94 ARG A C 1
ATOM 744 O O . ARG A 1 94 ? -9.870 1.823 5.388 1.00 97.56 94 ARG A O 1
ATOM 751 N N . LEU A 1 95 ? -8.490 2.064 3.628 1.00 97.62 95 LEU A N 1
ATOM 752 C CA . LEU A 1 95 ? -8.616 3.527 3.556 1.00 97.62 95 LEU A CA 1
ATOM 753 C C . LEU A 1 95 ? -10.061 3.962 3.277 1.00 97.62 95 LEU A C 1
ATOM 755 O O . LEU A 1 95 ? -10.578 4.852 3.946 1.00 97.62 95 LEU A O 1
ATOM 759 N N . SER A 1 96 ? -10.739 3.287 2.345 1.00 98.31 96 SER A N 1
ATOM 760 C CA . SER A 1 96 ? -12.159 3.511 2.053 1.00 98.31 96 SER A CA 1
ATOM 761 C C . SER A 1 96 ? -13.037 3.284 3.290 1.00 98.31 96 SER A C 1
ATOM 763 O O . SER A 1 96 ? -13.876 4.124 3.617 1.00 98.31 96 SER A O 1
ATOM 765 N N . THR A 1 97 ? -12.783 2.199 4.032 1.00 98.31 97 THR A N 1
ATOM 766 C CA . THR A 1 97 ? -13.463 1.918 5.306 1.00 98.31 97 THR A CA 1
ATOM 767 C C . THR A 1 97 ? -13.193 3.035 6.318 1.00 98.31 97 THR A C 1
ATOM 769 O O . THR A 1 97 ? -14.130 3.557 6.906 1.00 98.31 97 THR A O 1
ATOM 772 N N . SER A 1 98 ? -11.940 3.471 6.484 1.00 98.12 98 SER A N 1
ATOM 773 C CA . SER A 1 98 ? -11.591 4.566 7.397 1.00 98.12 98 SER A CA 1
ATOM 774 C C . SER A 1 98 ? -12.318 5.869 7.054 1.00 98.12 98 SER A C 1
ATOM 776 O O . SER A 1 98 ? -12.816 6.535 7.956 1.00 98.12 98 SER A O 1
ATOM 778 N N . ILE A 1 99 ? -12.441 6.219 5.769 1.00 98.00 99 ILE A N 1
ATOM 779 C CA . ILE A 1 99 ? -13.204 7.400 5.328 1.00 98.00 99 ILE A CA 1
ATOM 780 C C . ILE A 1 99 ? -14.691 7.256 5.671 1.00 98.00 99 ILE A C 1
ATOM 782 O O . ILE A 1 99 ? -15.307 8.222 6.125 1.00 98.00 99 ILE A O 1
ATOM 786 N N . ARG A 1 100 ? -15.271 6.063 5.492 1.00 98.12 100 ARG A N 1
ATOM 787 C CA . ARG A 1 100 ? -16.651 5.786 5.911 1.00 98.12 100 ARG A CA 1
ATOM 788 C C . ARG A 1 100 ? -16.816 5.963 7.420 1.00 98.12 100 ARG A C 1
ATOM 790 O O . ARG A 1 100 ? -17.746 6.644 7.842 1.00 98.12 100 ARG A O 1
ATOM 797 N N . GLU A 1 101 ? -15.895 5.432 8.219 1.00 98.25 101 GLU A N 1
ATOM 798 C CA . GLU A 1 101 ? -15.962 5.564 9.677 1.00 98.25 101 GLU A CA 1
ATOM 799 C C . GLU A 1 101 ? -15.835 7.017 10.142 1.00 98.25 101 GLU A C 1
ATOM 801 O O . GLU A 1 101 ? -16.511 7.413 11.086 1.00 98.25 101 GLU A O 1
ATOM 806 N N . LEU A 1 102 ? -15.070 7.865 9.443 1.00 98.00 102 LEU A N 1
ATOM 807 C CA . LEU A 1 102 ? -15.062 9.304 9.733 1.00 98.00 102 LEU A CA 1
ATOM 808 C C . LEU A 1 102 ? -16.454 9.938 9.590 1.00 98.00 102 LEU A C 1
ATOM 810 O O . LEU A 1 102 ? -16.794 10.837 10.357 1.00 98.00 102 LEU A O 1
ATOM 814 N N . GLN A 1 103 ? -17.266 9.500 8.622 1.00 96.44 103 GLN A N 1
ATOM 815 C CA . GLN A 1 103 ? -18.649 9.971 8.486 1.00 96.44 103 GLN A CA 1
ATOM 816 C C . GLN A 1 103 ? -19.521 9.453 9.633 1.00 96.44 103 GLN A C 1
ATOM 818 O O . GLN A 1 103 ? -20.262 10.234 10.227 1.00 96.44 103 GLN A O 1
ATOM 823 N N . ASN A 1 104 ? -19.379 8.175 9.992 1.00 97.19 104 ASN A N 1
ATOM 824 C CA . ASN A 1 104 ? -20.114 7.569 11.102 1.00 97.19 104 ASN A CA 1
ATOM 825 C C . ASN A 1 104 ? -19.817 8.290 12.426 1.00 97.19 104 ASN A C 1
ATOM 827 O O . ASN A 1 104 ? -20.737 8.690 13.136 1.00 97.19 104 ASN A O 1
ATOM 831 N N . PHE A 1 105 ? -18.540 8.546 12.726 1.00 97.56 105 PHE A N 1
ATOM 832 C CA . PHE A 1 105 ? -18.141 9.279 13.927 1.00 97.56 105 PHE A CA 1
ATOM 833 C C . PHE A 1 105 ? -18.685 10.709 13.953 1.00 97.56 105 PHE A C 1
ATOM 835 O O . PHE A 1 105 ? -19.109 11.169 15.010 1.00 97.56 105 PHE A O 1
ATOM 842 N N . LYS A 1 106 ? -18.739 11.408 12.810 1.00 96.56 106 LYS A N 1
ATOM 843 C CA . LYS A 1 106 ? -19.365 12.740 12.737 1.00 96.56 106 LYS A CA 1
ATOM 844 C C . LYS A 1 106 ? -20.843 12.697 13.126 1.00 96.56 106 LYS A C 1
ATOM 846 O O . LYS A 1 106 ? -21.276 13.546 13.896 1.00 96.56 106 LYS A O 1
ATOM 851 N N . VAL A 1 107 ? -21.590 11.707 12.633 1.00 96.69 107 VAL A N 1
ATOM 852 C CA . VAL A 1 107 ? -23.012 11.528 12.971 1.00 96.69 107 VAL A CA 1
ATOM 853 C C . VAL A 1 107 ? -23.186 11.197 14.454 1.00 96.69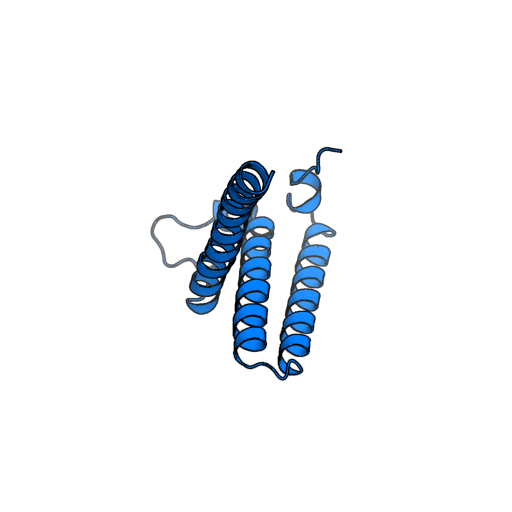 107 VAL A C 1
ATOM 855 O O . VAL A 1 107 ? -24.031 11.797 15.116 1.00 96.69 107 VAL A O 1
ATOM 858 N N . LEU A 1 108 ? -22.367 10.296 15.003 1.00 96.75 108 LEU A N 1
ATOM 859 C CA . LEU A 1 108 ? -22.418 9.929 16.424 1.00 96.75 108 LEU A CA 1
ATOM 860 C C . LEU A 1 108 ? -22.135 11.127 17.339 1.00 96.75 108 LEU A C 1
ATOM 862 O O . LEU A 1 108 ? -22.853 11.346 18.310 1.00 96.75 108 LEU A O 1
ATOM 866 N N . LEU A 1 109 ? -21.133 11.944 17.005 1.00 96.31 109 LEU A N 1
ATOM 867 C CA . LEU A 1 109 ? -20.795 13.148 17.770 1.00 96.31 109 LEU A CA 1
ATOM 868 C C . LEU A 1 109 ? -21.890 14.222 17.714 1.00 96.31 109 LEU A C 1
ATOM 870 O O . LEU A 1 109 ? -22.008 15.008 18.649 1.00 96.31 109 LEU A O 1
ATOM 874 N N . GLN A 1 110 ? -22.686 14.264 16.642 1.00 92.50 110 GLN A N 1
ATOM 875 C CA . GLN A 1 110 ? -23.849 15.151 16.547 1.00 92.50 110 GLN A CA 1
ATOM 876 C C . GLN A 1 110 ? -25.011 14.689 17.435 1.00 92.50 110 GLN A C 1
ATOM 878 O O . GLN A 1 110 ? -25.708 15.539 17.969 1.00 92.50 110 GLN A O 1
ATOM 883 N N . HIS A 1 111 ? -25.199 13.377 17.611 1.00 81.25 111 HIS A N 1
ATOM 884 C CA . HIS A 1 111 ? -26.264 12.804 18.451 1.00 81.25 111 HIS A CA 1
ATOM 885 C C . HIS A 1 111 ? -25.887 12.691 19.936 1.00 81.25 111 HIS A C 1
ATOM 887 O O . HIS A 1 111 ? -26.752 12.464 20.773 1.00 81.25 111 HIS A O 1
ATOM 893 N N . SER A 1 112 ? -24.598 12.807 20.265 1.00 76.38 112 SER A N 1
ATOM 894 C CA . SER A 1 112 ? -24.094 12.801 21.644 1.00 76.38 112 SER A CA 1
ATOM 895 C C . SER A 1 112 ? -24.053 14.200 22.284 1.00 76.38 112 SER A C 1
ATOM 897 O O . SER A 1 112 ? -23.549 14.332 23.401 1.00 76.38 112 SER A O 1
ATOM 899 N N . ARG A 1 113 ? -24.516 15.233 21.572 1.00 55.09 113 ARG A N 1
ATOM 900 C CA . ARG A 1 113 ? -24.768 16.580 22.101 1.00 55.09 113 ARG A CA 1
ATOM 901 C C . ARG A 1 113 ? -26.247 16.741 22.401 1.00 55.09 113 ARG A C 1
ATOM 903 O O . ARG A 1 113 ? -26.535 17.417 23.408 1.00 55.09 113 ARG A O 1
#

Radius of gyration: 17.98 Å; chains: 1; bounding box: 44×36×49 Å

pLDDT: mean 86.65, std 13.67, range [43.25, 98.5]

Secondary structure (DSSP, 8-state):
----HHHHHS--TTHHHHHHHHHHHHHHHHHHHHTT-S-HHHHHHHHHHHHHHHHHHHHHTTHHHHTT--TTS--SS----HHHHHHHHHHHHHHHHHHHHHHHHHHHHHHT-